Protein AF-A0A966IEK4-F1 (afdb_monomer_lite)

Structure (mmCIF, N/CA/C/O backbone):
data_AF-A0A966IEK4-F1
#
_entry.id   AF-A0A966IEK4-F1
#
loop_
_atom_site.group_PDB
_atom_site.id
_atom_site.type_symbol
_atom_site.label_atom_id
_atom_site.label_alt_id
_atom_site.label_comp_id
_atom_site.label_asym_id
_atom_site.label_entity_id
_atom_site.label_seq_id
_atom_site.pdbx_PDB_ins_code
_atom_site.Cartn_x
_atom_site.Cartn_y
_atom_site.Cartn_z
_atom_site.occupancy
_atom_site.B_iso_or_equiv
_atom_site.auth_seq_id
_atom_site.auth_comp_id
_atom_site.auth_asym_id
_atom_site.auth_atom_id
_atom_site.pdbx_PDB_model_num
ATOM 1 N N . MET A 1 1 ? -14.928 -9.302 2.939 1.00 66.69 1 M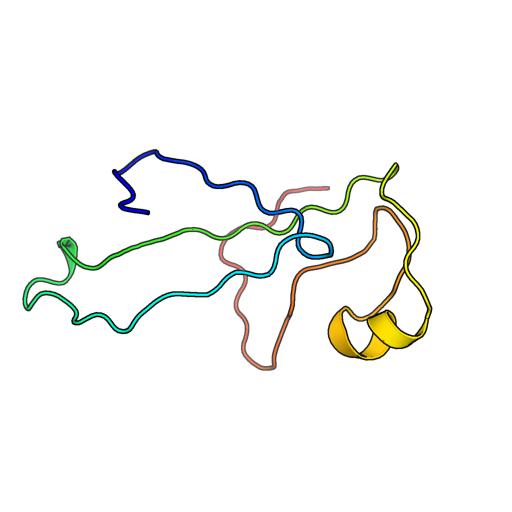ET A N 1
ATOM 2 C CA . MET A 1 1 ? -13.946 -10.017 3.779 1.00 66.69 1 MET A CA 1
ATOM 3 C C . MET A 1 1 ? -14.016 -9.420 5.172 1.00 66.69 1 MET A C 1
ATOM 5 O O . MET A 1 1 ? -13.971 -8.196 5.272 1.00 66.69 1 MET A O 1
ATOM 9 N N . ALA A 1 2 ? -14.207 -10.253 6.193 1.00 83.44 2 ALA A N 1
ATOM 10 C CA . ALA A 1 2 ? -14.091 -9.839 7.588 1.00 83.44 2 ALA A CA 1
ATOM 11 C C . ALA A 1 2 ? -12.627 -10.035 8.001 1.00 83.44 2 ALA A C 1
ATOM 13 O O . ALA A 1 2 ? -12.085 -11.102 7.748 1.00 83.44 2 ALA A O 1
ATOM 14 N N . PHE A 1 3 ? -11.993 -8.985 8.518 1.00 89.50 3 PHE A N 1
ATOM 15 C CA . PHE A 1 3 ? -10.628 -9.039 9.040 1.00 89.50 3 PHE A CA 1
ATOM 16 C C . PHE A 1 3 ? -10.681 -9.297 10.539 1.00 89.50 3 PHE A C 1
ATOM 18 O O . PHE A 1 3 ? -11.466 -8.639 11.229 1.00 89.50 3 PHE A O 1
ATOM 25 N N . GLU A 1 4 ? -9.800 -10.155 11.029 1.00 91.94 4 GLU A N 1
ATOM 26 C CA . GLU A 1 4 ? -9.491 -10.284 12.448 1.00 91.94 4 GLU A CA 1
ATOM 27 C C . GLU A 1 4 ? -8.160 -9.584 12.780 1.00 91.94 4 GLU A C 1
ATOM 29 O O . GLU A 1 4 ? -7.326 -9.357 11.893 1.00 91.94 4 GLU A O 1
ATOM 34 N N . PRO A 1 5 ? -7.935 -9.171 14.043 1.00 92.56 5 PRO A N 1
ATOM 35 C CA . PRO A 1 5 ? -6.649 -8.615 14.448 1.00 92.56 5 PRO A CA 1
ATOM 36 C C . PRO A 1 5 ? -5.492 -9.573 14.127 1.00 92.56 5 PRO A C 1
ATOM 38 O O . PRO A 1 5 ? -5.463 -10.703 14.602 1.00 92.56 5 PRO A O 1
ATOM 41 N N . GLY A 1 6 ? -4.523 -9.095 13.342 1.00 93.19 6 GLY A N 1
ATOM 42 C CA . GLY A 1 6 ? -3.371 -9.882 12.884 1.00 93.19 6 GLY A CA 1
ATOM 43 C C . GLY A 1 6 ? -3.467 -10.360 11.434 1.00 93.19 6 GLY A C 1
ATOM 44 O O . GLY A 1 6 ? -2.439 -10.710 10.854 1.00 93.19 6 GLY A O 1
ATOM 45 N N . ASP A 1 7 ? -4.650 -10.303 10.818 1.00 95.94 7 ASP A N 1
ATOM 46 C CA . ASP A 1 7 ? -4.814 -10.669 9.413 1.00 95.94 7 ASP A CA 1
ATOM 47 C C . ASP A 1 7 ? -4.082 -9.711 8.467 1.00 95.94 7 ASP A C 1
ATOM 49 O O . ASP A 1 7 ? -4.068 -8.488 8.642 1.00 95.94 7 ASP A O 1
ATOM 53 N N . ILE A 1 8 ? -3.538 -10.280 7.389 1.00 95.19 8 ILE A N 1
ATOM 54 C CA . ILE A 1 8 ? -2.860 -9.542 6.323 1.00 95.19 8 ILE A CA 1
ATOM 55 C C . ILE A 1 8 ? -3.582 -9.787 5.003 1.00 95.19 8 ILE A C 1
ATOM 57 O O . ILE A 1 8 ? -3.784 -10.923 4.579 1.00 95.19 8 ILE A O 1
ATOM 61 N N . GLN A 1 9 ? -3.903 -8.701 4.302 1.00 94.38 9 GLN A N 1
ATOM 62 C CA . GLN A 1 9 ? -4.373 -8.755 2.924 1.00 94.38 9 GLN A CA 1
ATOM 63 C C . GLN A 1 9 ? -3.306 -8.197 1.986 1.00 94.38 9 GLN A C 1
ATOM 65 O O . GLN A 1 9 ? -2.898 -7.042 2.098 1.00 94.38 9 GLN A O 1
ATOM 70 N N . LEU A 1 10 ? -2.903 -9.019 1.020 1.00 93.50 10 LEU A N 1
ATOM 71 C CA . LEU A 1 10 ? -2.008 -8.628 -0.061 1.00 93.50 10 LEU A CA 1
ATOM 72 C C . LEU A 1 10 ? -2.826 -8.370 -1.326 1.00 93.50 10 LEU A C 1
ATOM 74 O O . LEU A 1 10 ? -3.580 -9.231 -1.778 1.00 93.50 10 LEU A O 1
ATOM 78 N N . LEU A 1 11 ? -2.672 -7.179 -1.904 1.00 92.62 11 LEU A N 1
ATOM 79 C CA . LEU A 1 11 ? -3.378 -6.770 -3.116 1.00 92.62 11 LEU A CA 1
ATOM 80 C C . LEU A 1 11 ? -2.381 -6.415 -4.212 1.00 92.62 11 LEU A 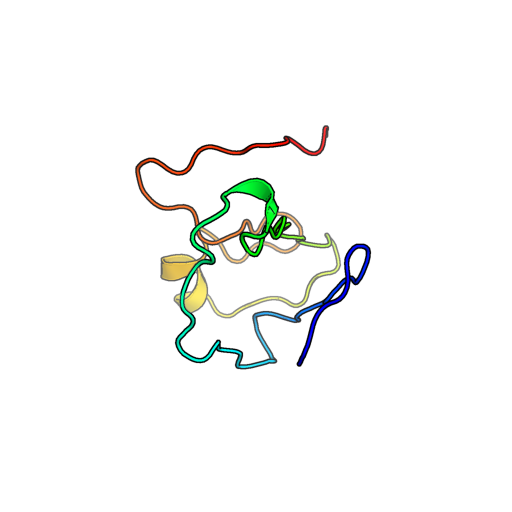C 1
ATOM 82 O O . LEU A 1 11 ? -1.560 -5.510 -4.058 1.00 92.62 11 LEU A O 1
ATOM 86 N N . HIS A 1 12 ? -2.501 -7.070 -5.367 1.00 91.31 12 HIS A N 1
ATOM 87 C CA . HIS A 1 12 ? -1.806 -6.618 -6.563 1.00 91.31 12 HIS A CA 1
ATOM 88 C C . HIS A 1 12 ? -2.573 -5.450 -7.185 1.00 91.31 12 HIS A C 1
ATOM 90 O O . HIS A 1 12 ? -3.481 -5.633 -8.000 1.00 91.31 12 HIS A O 1
ATOM 96 N N . ASN A 1 13 ? -2.174 -4.232 -6.830 1.00 90.50 13 ASN A N 1
ATOM 97 C CA . ASN A 1 13 ? -2.940 -3.024 -7.126 1.00 90.50 13 ASN A CA 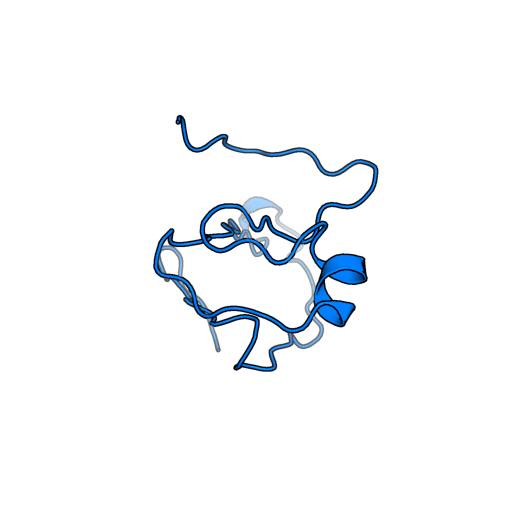1
ATOM 98 C C . ASN A 1 13 ? -3.199 -2.761 -8.631 1.00 90.50 13 ASN A C 1
ATOM 100 O O . ASN A 1 13 ? -4.153 -2.081 -8.988 1.00 90.50 13 ASN A O 1
ATOM 104 N N . HIS A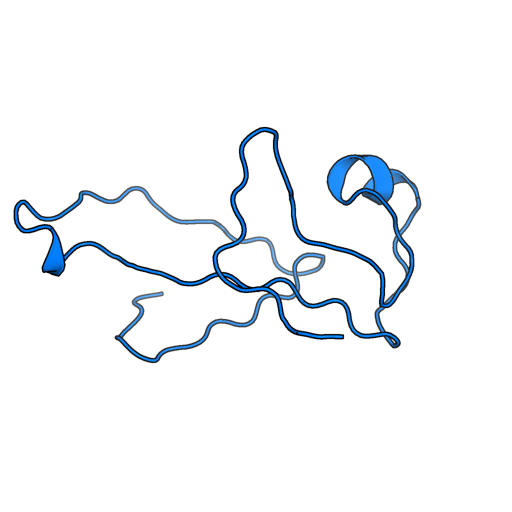 1 14 ? -2.393 -3.336 -9.530 1.00 87.69 14 HIS A N 1
ATOM 105 C CA . HIS A 1 14 ? -2.573 -3.204 -10.987 1.00 87.69 14 HIS A CA 1
ATOM 106 C C . HIS A 1 14 ? -3.370 -4.344 -11.645 1.00 87.69 14 HIS A C 1
ATOM 108 O O . HIS A 1 14 ? -3.454 -4.394 -12.868 1.00 87.69 14 HIS A O 1
ATOM 114 N N . GLN A 1 15 ? -3.876 -5.309 -10.874 1.00 90.50 15 GLN A N 1
ATOM 115 C CA . GLN A 1 15 ? -4.606 -6.478 -11.399 1.00 90.50 15 GLN A CA 1
ATOM 116 C C . GLN A 1 15 ? -5.914 -6.739 -10.645 1.00 90.50 15 GLN A C 1
ATOM 118 O O . GLN A 1 15 ? -6.832 -7.318 -11.212 1.00 90.50 15 GLN A O 1
ATOM 123 N N . ILE A 1 16 ? -6.011 -6.303 -9.385 1.00 92.94 16 ILE A N 1
ATOM 124 C CA . ILE A 1 16 ? -7.174 -6.541 -8.531 1.00 92.94 16 ILE A CA 1
ATOM 125 C C . ILE A 1 16 ? -7.899 -5.221 -8.282 1.00 92.94 16 ILE A C 1
ATOM 127 O O . ILE A 1 16 ? -7.402 -4.349 -7.561 1.00 92.94 16 ILE A O 1
ATOM 131 N N . LEU A 1 17 ? -9.106 -5.101 -8.837 1.00 93.56 17 LEU A N 1
ATOM 132 C CA . LEU A 1 17 ? -10.047 -4.073 -8.411 1.00 93.56 17 LEU A CA 1
ATOM 133 C C . LEU A 1 17 ? -10.567 -4.432 -7.018 1.00 93.56 17 LEU A C 1
ATOM 135 O O . LEU A 1 17 ? -11.016 -5.551 -6.782 1.00 93.56 17 LEU A O 1
ATOM 139 N N . HIS A 1 18 ? -10.504 -3.480 -6.097 1.00 92.81 18 HIS A N 1
ATOM 140 C CA . HIS A 1 18 ? -10.939 -3.667 -4.722 1.00 92.81 18 HIS A CA 1
ATOM 141 C C . HIS A 1 18 ? -11.641 -2.409 -4.214 1.00 92.81 18 HIS A C 1
ATOM 143 O O . HIS A 1 18 ? -11.351 -1.290 -4.639 1.00 92.81 18 HIS A O 1
ATOM 149 N N . SER A 1 19 ? -12.577 -2.610 -3.295 1.00 92.75 19 SER A N 1
ATOM 150 C CA . SER A 1 19 ? -13.350 -1.563 -2.637 1.00 92.75 19 SER A CA 1
ATOM 151 C C . SER A 1 19 ? -13.758 -2.037 -1.242 1.00 92.75 19 SER A C 1
ATOM 153 O O . SER A 1 19 ? -13.457 -3.159 -0.824 1.00 92.75 19 SER A O 1
ATOM 155 N N . ARG A 1 20 ? -14.431 -1.163 -0.500 1.00 91.44 20 ARG A N 1
ATOM 156 C CA . ARG A 1 20 ? -15.023 -1.469 0.799 1.00 91.44 20 ARG A CA 1
ATOM 157 C C . ARG A 1 20 ? -16.435 -0.891 0.814 1.00 91.44 20 ARG A C 1
ATOM 159 O O . ARG A 1 20 ? -16.623 0.216 0.322 1.00 91.44 20 ARG A O 1
ATOM 166 N N . ASN A 1 21 ? -17.379 -1.612 1.413 1.00 91.06 21 ASN A N 1
ATOM 167 C CA . ASN A 1 21 ? -18.711 -1.087 1.714 1.00 91.06 21 ASN A CA 1
ATOM 168 C C . ASN A 1 21 ? -18.646 -0.009 2.805 1.00 91.06 21 ASN A C 1
ATOM 170 O O . ASN A 1 21 ? -17.618 0.161 3.473 1.00 91.06 21 ASN A O 1
ATOM 174 N N . ASP A 1 22 ? -19.748 0.700 3.000 1.00 93.62 22 ASP A N 1
ATOM 175 C CA . ASP A 1 22 ? -19.896 1.623 4.119 1.00 93.62 22 ASP A CA 1
ATOM 176 C C . ASP A 1 22 ? -19.832 0.888 5.462 1.00 93.62 22 ASP A C 1
ATOM 178 O O . ASP A 1 22 ? -20.085 -0.316 5.558 1.00 93.62 22 ASP A O 1
ATOM 182 N N . PHE A 1 23 ? -19.404 1.612 6.491 1.00 91.38 23 PHE A N 1
ATOM 183 C CA . PHE A 1 23 ? -19.287 1.101 7.850 1.00 91.38 23 PHE A CA 1
ATOM 184 C C .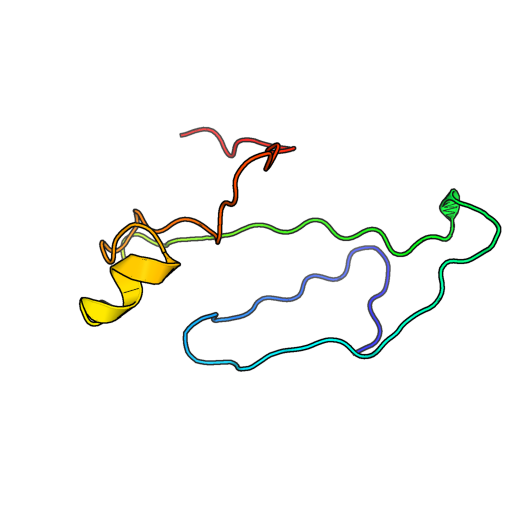 PHE A 1 23 ? -19.506 2.241 8.840 1.00 91.38 23 PHE A C 1
ATOM 186 O O . PHE A 1 23 ? -19.206 3.398 8.539 1.00 91.38 23 PHE A O 1
ATOM 193 N N . GLU A 1 24 ? -19.977 1.889 10.027 1.00 93.81 24 GLU A N 1
ATOM 194 C CA . GLU A 1 24 ? -20.098 2.801 11.156 1.00 93.81 24 GLU A CA 1
ATOM 195 C C . GLU A 1 24 ? -19.017 2.473 12.182 1.00 93.81 24 GLU A C 1
ATOM 197 O O . GLU A 1 24 ? -18.651 1.311 12.387 1.00 93.81 24 GLU A O 1
ATOM 202 N N . ASN A 1 25 ? -18.477 3.513 12.809 1.00 94.75 25 ASN A N 1
ATOM 203 C CA . ASN A 1 25 ? -17.583 3.331 13.939 1.00 94.75 25 ASN A CA 1
ATOM 204 C C . ASN A 1 25 ? -18.395 2.979 15.184 1.00 94.75 25 ASN A C 1
ATOM 206 O O . ASN A 1 25 ? -19.493 3.491 15.391 1.00 94.75 25 ASN A O 1
ATOM 210 N N . TRP A 1 26 ? -17.809 2.152 16.043 1.00 93.88 26 TRP A N 1
ATOM 211 C CA . TRP A 1 26 ? -18.347 1.928 17.378 1.00 93.88 26 TRP A CA 1
ATOM 212 C C . TRP A 1 26 ? -18.309 3.224 18.203 1.00 93.88 26 TRP A C 1
ATOM 214 O O . TRP A 1 26 ? -17.435 4.065 17.971 1.00 93.88 26 TRP A O 1
ATOM 224 N N . PRO A 1 27 ? -19.209 3.399 19.187 1.00 96.81 27 PRO A N 1
ATOM 225 C CA . PRO A 1 27 ? -19.103 4.502 20.139 1.00 96.81 27 PRO A CA 1
ATOM 226 C C . PRO A 1 27 ? -17.760 4.497 20.879 1.00 96.81 27 PRO A C 1
ATOM 228 O O . PRO A 1 27 ? -17.191 5.558 21.128 1.00 96.81 27 PRO A O 1
ATOM 231 N N . GLU A 1 28 ? -17.234 3.309 21.182 1.00 97.62 28 GLU A N 1
ATOM 232 C CA . GLU A 1 28 ? -15.959 3.130 21.870 1.00 97.62 28 GLU A CA 1
ATOM 233 C C . GLU A 1 28 ? -14.766 3.173 20.883 1.00 97.62 28 GLU A C 1
ATOM 235 O O . GLU A 1 28 ? -14.678 2.313 19.995 1.00 97.62 28 GLU A O 1
ATOM 240 N N . PRO A 1 29 ? -13.831 4.142 21.002 1.00 94.50 29 PRO A N 1
ATOM 241 C CA . PRO A 1 29 ? -12.706 4.314 20.072 1.00 94.50 29 PRO A CA 1
ATOM 242 C C . PRO A 1 29 ? -11.798 3.093 19.914 1.00 94.50 29 PRO A C 1
ATOM 244 O O . PRO A 1 29 ? -11.318 2.804 18.819 1.00 94.50 29 PRO A O 1
ATOM 247 N N . GLU A 1 30 ? -11.575 2.342 20.986 1.00 93.31 30 GLU A N 1
ATOM 248 C CA . GLU A 1 30 ? -10.735 1.144 21.009 1.00 93.31 30 GLU A CA 1
ATOM 249 C C . GLU A 1 30 ? -11.299 -0.010 20.171 1.00 93.31 30 GLU A C 1
ATOM 251 O O . GLU A 1 30 ? -10.578 -0.949 19.835 1.00 93.31 30 GLU A O 1
ATOM 256 N N . ARG A 1 31 ? -12.581 0.068 19.799 1.00 91.56 31 ARG A N 1
ATOM 257 C CA . ARG A 1 31 ? -13.251 -0.910 18.935 1.00 91.56 31 ARG A CA 1
ATOM 258 C C . ARG A 1 31 ? -13.263 -0.482 17.473 1.00 91.56 31 ARG A C 1
ATOM 260 O O . ARG A 1 31 ? -13.749 -1.228 16.620 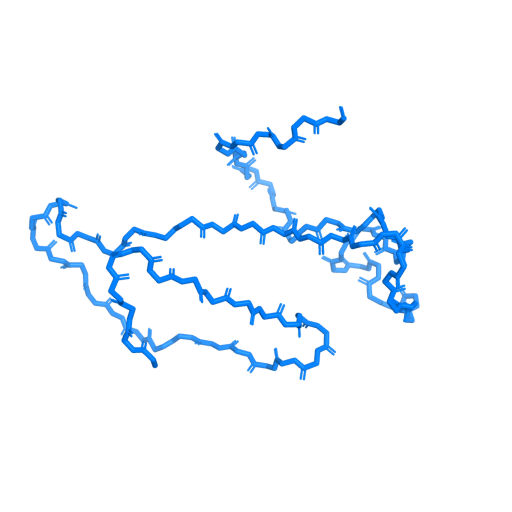1.00 91.56 31 ARG A O 1
ATOM 267 N N . HIS A 1 32 ? -12.769 0.717 17.157 1.00 93.25 32 HIS A N 1
ATOM 268 C CA . HIS A 1 32 ? -12.720 1.204 15.782 1.00 93.25 32 HIS A CA 1
ATOM 269 C C . HIS A 1 32 ? -11.844 0.291 14.932 1.00 93.25 32 HIS A C 1
ATOM 271 O O . HIS A 1 32 ? -10.801 -0.205 15.356 1.00 93.25 32 HIS A O 1
ATOM 277 N N . ARG A 1 33 ? -12.258 0.093 13.680 1.00 92.56 33 ARG A N 1
ATOM 278 C CA . ARG A 1 33 ? -11.463 -0.666 12.718 1.00 92.56 33 ARG A CA 1
ATOM 279 C C . ARG A 1 33 ? -10.167 0.091 12.430 1.00 92.56 33 ARG A C 1
ATOM 281 O O . ARG A 1 33 ? -10.183 1.102 11.730 1.00 92.56 33 ARG A O 1
ATOM 288 N N . HIS A 1 34 ? -9.049 -0.444 12.905 1.00 91.00 34 HIS A N 1
ATOM 289 C CA . HIS A 1 34 ? -7.725 0.125 12.693 1.00 91.00 34 HIS A CA 1
ATOM 290 C C . HIS A 1 34 ? -6.896 -0.777 11.775 1.00 91.00 34 HIS A C 1
ATOM 292 O O . HIS A 1 34 ? -6.574 -1.905 12.133 1.00 91.00 34 HIS A O 1
ATOM 298 N N . LEU A 1 35 ? -6.570 -0.291 10.573 1.00 91.88 35 LEU A N 1
ATOM 299 C CA . LEU A 1 35 ? -5.723 -1.006 9.619 1.00 91.88 35 LEU A CA 1
ATOM 300 C C . LEU A 1 35 ? -4.466 -0.207 9.307 1.00 91.88 35 LEU A C 1
ATOM 302 O O . LEU A 1 35 ? -4.534 0.991 9.028 1.00 91.88 35 LEU A O 1
ATOM 306 N N . LEU A 1 36 ? -3.343 -0.913 9.251 1.00 90.75 36 LEU A N 1
ATOM 307 C CA . LEU A 1 36 ? -2.100 -0.400 8.699 1.00 90.75 36 LEU A CA 1
ATOM 308 C C . LEU A 1 36 ? -2.045 -0.726 7.206 1.00 90.75 36 LEU A C 1
ATOM 310 O O . LEU A 1 36 ? -2.449 -1.807 6.776 1.00 90.75 36 LEU A O 1
ATOM 314 N N . ARG A 1 37 ? -1.553 0.220 6.404 1.00 90.12 37 ARG A N 1
ATOM 315 C CA . ARG A 1 37 ? -1.402 0.043 4.958 1.00 90.12 37 ARG A CA 1
ATOM 316 C C . ARG A 1 37 ? 0.038 0.283 4.552 1.00 90.12 37 ARG A C 1
ATOM 318 O O . ARG A 1 37 ? 0.572 1.362 4.786 1.00 90.12 37 ARG A O 1
ATOM 325 N N . LEU A 1 38 ? 0.603 -0.706 3.870 1.00 89.38 38 LEU A N 1
ATOM 326 C CA . LEU A 1 38 ? 1.930 -0.652 3.282 1.00 89.38 38 LEU A CA 1
ATOM 327 C C . LEU A 1 38 ? 1.836 -0.777 1.758 1.00 89.38 38 LEU A C 1
ATOM 329 O O . LEU A 1 38 ? 1.075 -1.593 1.239 1.00 89.38 38 LEU A O 1
ATOM 333 N N . TRP A 1 39 ? 2.629 0.027 1.055 1.00 88.88 39 TRP A N 1
ATOM 334 C CA . TRP A 1 39 ? 2.825 -0.069 -0.388 1.00 88.88 39 TRP A CA 1
ATOM 335 C C . TRP A 1 39 ? 4.206 -0.647 -0.664 1.00 88.88 39 TRP A C 1
ATOM 337 O O . TRP A 1 39 ? 5.185 -0.197 -0.077 1.00 88.88 39 TRP A O 1
ATOM 347 N N . ILE A 1 40 ? 4.276 -1.647 -1.540 1.00 88.25 40 ILE A N 1
ATOM 348 C CA . ILE A 1 40 ? 5.519 -2.353 -1.856 1.00 88.25 40 ILE A CA 1
ATOM 349 C C . ILE A 1 40 ? 5.735 -2.310 -3.366 1.00 88.25 40 ILE A C 1
ATOM 351 O O . ILE A 1 40 ? 4.876 -2.742 -4.141 1.00 88.25 40 ILE A O 1
ATOM 355 N N . ALA A 1 41 ? 6.910 -1.839 -3.775 1.00 89.06 41 ALA A N 1
ATOM 356 C CA . ALA A 1 41 ? 7.402 -1.945 -5.137 1.00 89.06 41 ALA A CA 1
ATOM 357 C C . ALA A 1 41 ? 8.630 -2.849 -5.173 1.00 89.06 41 ALA A C 1
ATOM 359 O O . ALA A 1 41 ? 9.719 -2.415 -4.815 1.00 89.06 41 ALA A O 1
ATOM 360 N N . PRO A 1 42 ? 8.491 -4.111 -5.607 1.00 89.19 42 PRO A N 1
ATOM 361 C CA . PRO A 1 42 ? 9.658 -4.957 -5.788 1.00 89.19 42 PRO A CA 1
ATOM 362 C C . PRO A 1 42 ? 10.508 -4.445 -6.968 1.00 89.19 42 PRO A C 1
ATOM 364 O O . PRO A 1 42 ? 9.928 -4.049 -7.988 1.00 89.19 42 PRO A O 1
ATOM 367 N N . PRO A 1 43 ? 11.853 -4.513 -6.887 1.00 90.88 43 PRO A N 1
ATOM 368 C CA . PRO A 1 43 ? 12.750 -4.192 -8.006 1.00 90.88 43 PRO A CA 1
ATOM 369 C C . PRO A 1 43 ? 12.453 -5.010 -9.269 1.00 90.88 43 PRO A C 1
ATOM 371 O O . PRO A 1 43 ? 12.557 -4.512 -10.383 1.00 90.88 43 PRO A O 1
ATOM 374 N N . SER A 1 44 ? 11.998 -6.253 -9.097 1.00 90.81 44 SER A N 1
ATOM 375 C CA . SER A 1 44 ? 11.559 -7.158 -10.168 1.00 90.81 44 SER A CA 1
ATOM 376 C C . SER A 1 44 ? 10.087 -6.974 -10.575 1.00 90.81 44 SER A C 1
ATOM 378 O O . SER A 1 44 ? 9.475 -7.863 -11.168 1.00 90.81 44 SER A O 1
ATOM 380 N N . GLY A 1 45 ? 9.473 -5.839 -10.230 1.00 87.62 45 GLY A N 1
ATOM 381 C CA . GLY A 1 45 ? 8.074 -5.557 -10.530 1.00 87.62 45 GLY A CA 1
ATOM 382 C C . GLY A 1 45 ? 7.783 -5.449 -12.031 1.00 87.62 45 GLY A C 1
ATOM 383 O O . GLY A 1 45 ? 8.590 -4.956 -12.810 1.00 87.62 45 GLY A O 1
ATOM 384 N N . ARG A 1 46 ? 6.571 -5.852 -12.439 1.00 88.81 46 ARG A N 1
ATOM 385 C CA . ARG A 1 46 ? 6.088 -5.699 -13.824 1.00 88.81 46 ARG A CA 1
ATOM 386 C C . ARG A 1 46 ? 6.162 -4.227 -14.284 1.00 88.81 46 ARG A C 1
ATOM 388 O O . ARG A 1 46 ? 5.675 -3.378 -13.527 1.00 88.81 46 ARG A O 1
ATOM 395 N N . PRO A 1 47 ? 6.652 -3.925 -15.503 1.00 91.19 47 PRO A N 1
ATOM 396 C CA . PRO A 1 47 ? 6.595 -2.577 -16.066 1.00 91.19 47 PRO A CA 1
ATOM 397 C C . PRO A 1 47 ? 5.145 -2.124 -16.278 1.00 91.19 47 PRO A C 1
ATOM 399 O O . PRO A 1 47 ? 4.265 -2.934 -16.589 1.00 91.19 47 PRO A O 1
ATOM 402 N N . LEU A 1 48 ? 4.892 -0.829 -16.103 1.00 91.38 48 LEU A N 1
ATOM 403 C CA . LEU A 1 48 ? 3.579 -0.226 -16.325 1.00 91.38 48 LEU A CA 1
ATOM 404 C C . LEU A 1 48 ? 3.634 0.733 -17.517 1.00 91.38 48 LEU A C 1
ATOM 406 O O . LEU A 1 48 ? 4.658 1.380 -17.710 1.00 91.38 48 LEU A O 1
ATOM 410 N N . PRO A 1 49 ? 2.543 0.858 -18.288 1.00 93.25 49 PRO A N 1
ATOM 411 C CA . PRO A 1 49 ? 2.413 1.914 -19.287 1.00 93.25 49 PRO A CA 1
ATOM 412 C C . PRO A 1 49 ? 2.533 3.321 -18.682 1.00 93.25 49 PRO A C 1
ATOM 414 O O . PRO A 1 49 ? 2.014 3.566 -17.592 1.00 93.25 49 PRO A O 1
ATOM 417 N N . ASP A 1 50 ? 3.102 4.265 -19.432 1.00 93.19 50 ASP A N 1
ATOM 418 C CA . ASP A 1 50 ? 3.403 5.629 -18.961 1.00 93.19 50 ASP A CA 1
ATOM 419 C C . ASP A 1 50 ? 2.201 6.388 -18.388 1.00 93.19 50 ASP A C 1
ATOM 421 O O . ASP A 1 50 ? 2.350 7.183 -17.462 1.00 93.19 50 ASP A O 1
ATOM 425 N N . TYR A 1 51 ? 0.981 6.118 -18.868 1.00 92.31 51 TYR A N 1
ATOM 426 C CA . TYR A 1 51 ? -0.221 6.802 -18.377 1.00 92.31 51 TYR A CA 1
ATOM 427 C C . TYR A 1 51 ? -0.464 6.590 -16.871 1.00 92.31 51 TYR A C 1
ATOM 429 O O . TYR A 1 51 ? -1.105 7.420 -16.218 1.00 92.31 51 TYR A O 1
ATOM 437 N N . PHE A 1 52 ? 0.073 5.509 -16.293 1.00 90.44 52 PHE A N 1
ATOM 438 C CA . PHE A 1 52 ? 0.007 5.255 -14.857 1.00 90.44 52 PHE A CA 1
ATOM 439 C C . PHE A 1 52 ? 0.825 6.261 -14.033 1.00 90.44 52 PHE A C 1
ATOM 441 O O . PHE A 1 52 ? 0.472 6.491 -12.874 1.00 90.44 52 PHE A O 1
ATOM 448 N N . ALA A 1 53 ? 1.847 6.912 -14.602 1.00 89.75 53 ALA A N 1
ATOM 449 C CA . ALA A 1 53 ? 2.692 7.867 -13.878 1.00 89.75 53 ALA A CA 1
ATOM 450 C C . ALA A 1 53 ? 1.881 9.009 -13.248 1.00 89.75 53 ALA A C 1
ATOM 452 O O . ALA A 1 53 ? 2.156 9.411 -12.124 1.00 89.75 53 ALA A O 1
ATOM 453 N N . SER A 1 54 ? 0.813 9.464 -13.911 1.00 88.38 54 SER A N 1
ATOM 454 C CA . SER A 1 54 ? -0.077 10.511 -13.382 1.00 88.38 54 SER A CA 1
ATOM 455 C C . SER A 1 54 ? -0.694 10.173 -12.017 1.00 88.38 54 SER A C 1
ATOM 457 O O . SER A 1 54 ? -0.954 11.069 -11.218 1.00 88.38 54 SER A O 1
ATOM 459 N N . ARG A 1 55 ? -0.921 8.883 -11.739 1.00 85.31 55 ARG A N 1
ATOM 460 C CA . ARG A 1 55 ? -1.527 8.400 -10.492 1.00 85.31 55 ARG A CA 1
ATOM 461 C C . ARG A 1 55 ? -0.495 7.940 -9.461 1.00 85.31 55 ARG A C 1
ATOM 463 O O . ARG A 1 55 ? -0.785 7.999 -8.270 1.00 85.31 55 ARG A O 1
ATOM 470 N N . TRP A 1 56 ? 0.662 7.457 -9.914 1.00 85.88 56 TRP A N 1
ATOM 471 C CA . TRP A 1 56 ? 1.677 6.800 -9.075 1.00 85.88 56 TRP A CA 1
ATOM 472 C C . TRP A 1 56 ? 2.974 7.601 -8.905 1.00 85.88 56 TRP A C 1
ATOM 474 O O . TRP A 1 56 ? 3.857 7.174 -8.168 1.00 85.88 56 TRP A O 1
ATOM 484 N N . GLY A 1 57 ? 3.113 8.746 -9.576 1.00 86.62 57 GLY A N 1
ATOM 485 C CA . GLY A 1 57 ? 4.325 9.571 -9.593 1.00 86.62 57 GLY A CA 1
ATOM 486 C C . GLY A 1 57 ? 5.339 9.130 -10.652 1.00 86.62 57 GLY A C 1
ATOM 487 O O . GLY A 1 57 ? 5.845 9.966 -11.395 1.00 86.62 57 GLY A O 1
ATOM 488 N N . ASN A 1 58 ? 5.592 7.825 -10.780 1.00 88.50 58 ASN A N 1
ATOM 489 C CA . ASN A 1 58 ? 6.400 7.240 -11.854 1.00 88.50 58 ASN A CA 1
ATOM 490 C C . ASN A 1 58 ? 5.947 5.795 -12.173 1.00 88.50 58 ASN A C 1
ATOM 492 O O . ASN A 1 58 ? 5.007 5.275 -11.567 1.00 88.50 58 ASN A O 1
ATOM 496 N N . VAL A 1 59 ? 6.603 5.156 -13.148 1.00 91.81 59 VAL A N 1
ATOM 497 C CA . VAL A 1 59 ? 6.357 3.754 -13.544 1.00 91.81 59 VAL A CA 1
ATOM 498 C C . VAL A 1 59 ? 7.583 2.846 -13.388 1.00 91.81 59 VAL A C 1
ATOM 500 O O . VAL A 1 59 ? 7.559 1.695 -13.835 1.00 91.81 59 VAL A O 1
ATOM 503 N N . THR A 1 60 ? 8.638 3.334 -12.737 1.00 92.06 60 THR A N 1
ATOM 504 C CA . THR A 1 60 ? 9.906 2.620 -12.568 1.00 92.06 60 THR A CA 1
ATOM 505 C C . THR A 1 60 ? 9.714 1.424 -11.623 1.00 92.06 60 THR A C 1
ATOM 507 O O . THR A 1 60 ? 9.238 1.591 -10.497 1.00 92.06 60 THR A O 1
ATOM 510 N N . PRO A 1 61 ? 10.050 0.186 -12.037 1.00 91.31 61 PRO A N 1
ATOM 511 C CA . PRO A 1 61 ? 10.059 -0.962 -11.131 1.00 91.31 61 PRO A CA 1
ATOM 512 C C . PRO A 1 61 ? 10.962 -0.717 -9.916 1.00 91.31 61 PRO A C 1
ATOM 514 O O . PRO A 1 61 ? 12.029 -0.131 -10.043 1.00 91.31 61 PRO A O 1
ATOM 517 N N . GLY A 1 62 ? 10.536 -1.152 -8.731 1.00 89.19 62 GLY A N 1
ATOM 518 C CA . GLY A 1 62 ? 11.253 -0.888 -7.476 1.00 89.19 62 GLY A CA 1
ATOM 519 C C . GLY A 1 62 ? 11.065 0.515 -6.897 1.00 89.19 62 GLY A C 1
ATOM 520 O O . GLY A 1 62 ? 11.163 0.680 -5.690 1.00 89.19 62 GLY A O 1
ATOM 521 N N . ASP A 1 63 ? 10.720 1.495 -7.726 1.00 87.31 63 ASP A N 1
ATOM 522 C CA . ASP A 1 63 ? 10.640 2.905 -7.340 1.00 87.31 63 ASP A CA 1
ATOM 523 C C . ASP A 1 63 ? 9.228 3.465 -7.548 1.00 87.31 63 ASP A C 1
ATOM 525 O O . ASP A 1 63 ? 9.038 4.598 -7.949 1.00 87.31 63 ASP A O 1
ATOM 529 N N . ARG A 1 64 ? 8.191 2.666 -7.284 1.00 83.25 64 ARG A N 1
ATOM 530 C CA . ARG A 1 64 ? 6.798 3.137 -7.337 1.00 83.25 64 ARG A CA 1
ATOM 531 C C . ARG A 1 64 ? 6.172 3.119 -5.949 1.00 83.25 64 ARG A C 1
ATOM 533 O O . ARG A 1 64 ? 6.102 2.085 -5.292 1.00 83.25 64 ARG A O 1
ATOM 540 N N . GLY A 1 65 ? 5.727 4.279 -5.488 1.00 76.56 65 GLY A N 1
ATOM 541 C CA . GLY A 1 65 ? 5.128 4.428 -4.167 1.00 76.56 65 GLY A CA 1
ATOM 542 C C . GLY A 1 65 ? 3.654 4.029 -4.117 1.00 76.56 65 GLY A C 1
ATOM 543 O O . GLY A 1 65 ? 3.069 3.513 -5.069 1.00 76.56 65 GLY A O 1
ATOM 544 N N . GLY A 1 66 ? 3.035 4.315 -2.976 1.00 81.31 66 GLY A N 1
ATOM 545 C CA . GLY A 1 66 ? 1.584 4.380 -2.876 1.00 81.31 66 GLY A CA 1
ATOM 546 C C . GLY A 1 66 ? 1.003 5.660 -3.464 1.00 81.31 66 GLY A C 1
ATOM 547 O O . GLY A 1 66 ? 1.722 6.555 -3.897 1.00 81.31 66 GLY A O 1
ATOM 548 N N . ILE A 1 67 ? -0.322 5.785 -3.401 1.00 83.25 67 ILE A N 1
ATOM 549 C CA . ILE A 1 67 ? -0.986 7.066 -3.664 1.00 83.25 67 ILE A CA 1
ATOM 550 C C . ILE A 1 67 ? -0.732 7.987 -2.464 1.00 83.25 67 ILE A C 1
ATOM 552 O O . ILE A 1 67 ? -1.275 7.754 -1.381 1.00 83.25 67 ILE A O 1
ATOM 556 N N . ILE A 1 68 ? 0.086 9.020 -2.669 1.00 82.62 68 ILE A N 1
ATOM 557 C CA . ILE A 1 68 ? 0.385 10.069 -1.690 1.00 82.62 68 ILE A CA 1
ATOM 558 C C . ILE A 1 68 ? -0.346 11.342 -2.111 1.00 82.62 68 ILE A C 1
ATOM 560 O O . ILE A 1 68 ? -0.194 11.817 -3.233 1.00 82.62 68 ILE A O 1
ATOM 564 N N . VAL A 1 69 ? -1.154 11.889 -1.207 1.00 83.88 69 VAL A N 1
ATOM 565 C CA . VAL A 1 69 ? -1.892 13.146 -1.412 1.00 83.88 69 VAL A CA 1
ATOM 566 C C . VAL A 1 69 ? -1.368 14.238 -0.476 1.00 83.88 69 VAL A C 1
ATOM 568 O O . VAL A 1 69 ? -0.752 13.904 0.546 1.00 83.88 69 VAL A O 1
ATOM 571 N N . PRO A 1 70 ? -1.615 15.532 -0.764 1.00 89.06 70 PRO A N 1
ATOM 572 C CA . PRO A 1 70 ? -1.253 16.613 0.148 1.00 89.06 70 PRO A CA 1
ATOM 573 C C . PRO A 1 70 ? -1.756 16.343 1.573 1.00 89.06 70 PRO A C 1
ATOM 575 O O . PRO A 1 70 ? -2.920 16.007 1.776 1.00 89.06 70 PRO A O 1
ATOM 578 N N . GLY A 1 71 ? -0.862 16.451 2.559 1.00 89.44 71 GLY A N 1
ATOM 579 C CA . GLY A 1 71 ? -1.170 16.185 3.970 1.00 89.44 71 GLY A CA 1
ATOM 580 C C . GLY A 1 71 ? -1.032 14.723 4.416 1.00 89.44 71 GLY A C 1
ATOM 581 O O . GLY A 1 71 ? -1.247 14.439 5.594 1.00 89.44 71 GLY A O 1
ATOM 582 N N . THR A 1 72 ? -0.641 13.799 3.529 1.00 86.06 72 THR A N 1
ATOM 583 C CA . THR A 1 72 ? -0.316 12.419 3.929 1.00 86.06 72 THR A CA 1
ATOM 584 C C . THR A 1 72 ? 0.844 12.426 4.924 1.00 86.06 72 THR A C 1
ATOM 586 O O . THR A 1 72 ? 1.923 12.925 4.616 1.00 86.06 72 THR A O 1
ATOM 589 N N . LYS A 1 73 ? 0.632 11.844 6.107 1.00 86.50 73 LYS A N 1
ATOM 590 C CA . LYS A 1 73 ? 1.677 11.607 7.110 1.00 86.50 73 LYS A CA 1
ATOM 591 C C . LYS A 1 73 ? 2.014 10.123 7.118 1.00 86.50 73 LYS A C 1
ATOM 593 O O . LYS A 1 73 ? 1.134 9.303 7.378 1.00 86.50 73 LYS A O 1
ATOM 598 N N . LEU A 1 74 ? 3.263 9.781 6.815 1.00 85.31 74 LEU A N 1
ATOM 599 C CA . LEU A 1 74 ? 3.739 8.405 6.924 1.00 85.31 74 LEU A CA 1
ATOM 600 C C . LEU A 1 74 ? 3.910 8.058 8.404 1.00 85.31 74 LEU A C 1
ATOM 602 O O . LEU A 1 74 ? 4.501 8.822 9.161 1.00 85.31 74 LEU A O 1
ATOM 606 N N . SER A 1 75 ? 3.344 6.928 8.822 1.00 81.12 75 SER A N 1
ATOM 607 C CA . SER A 1 75 ? 3.423 6.468 10.214 1.00 81.12 75 SER A CA 1
ATOM 608 C C . SER A 1 75 ? 4.688 5.659 10.496 1.00 81.12 75 SER A C 1
ATOM 610 O O . SER A 1 75 ? 5.116 5.588 11.641 1.00 81.12 75 SER A O 1
ATOM 612 N N . VAL A 1 76 ? 5.263 5.037 9.465 1.00 74.81 76 VAL A N 1
ATOM 613 C CA . VAL A 1 76 ? 6.477 4.220 9.538 1.00 74.81 76 VAL A CA 1
ATOM 614 C C . VAL A 1 76 ? 7.226 4.387 8.220 1.00 74.81 76 VAL A C 1
ATOM 616 O O . VAL A 1 76 ? 6.634 4.208 7.155 1.00 74.81 76 VAL A O 1
ATOM 619 N N . GLU A 1 77 ? 8.513 4.717 8.290 1.00 61.25 77 GLU A N 1
ATOM 620 C CA . GLU A 1 77 ? 9.426 4.577 7.157 1.00 61.25 77 GLU A CA 1
ATOM 621 C C . GLU A 1 77 ? 10.044 3.182 7.223 1.00 61.25 77 GLU A C 1
ATOM 623 O O . GLU A 1 77 ? 10.618 2.788 8.240 1.00 61.25 77 GLU A O 1
ATOM 628 N N . LEU A 1 78 ? 9.891 2.407 6.152 1.00 63.81 78 LEU A N 1
ATOM 629 C CA . LEU A 1 78 ? 10.704 1.212 5.990 1.00 63.81 78 LEU A CA 1
ATOM 630 C C . LEU A 1 78 ? 12.100 1.712 5.626 1.00 63.81 78 LEU A C 1
ATOM 632 O O . LEU A 1 78 ? 12.275 2.272 4.547 1.00 63.81 78 LEU A O 1
ATOM 636 N N . GLY A 1 79 ? 13.042 1.598 6.564 1.00 60.28 79 GLY A N 1
ATOM 637 C CA . GLY A 1 79 ? 14.428 2.002 6.344 1.00 60.28 79 GLY A CA 1
ATOM 638 C C . GLY A 1 79 ? 14.984 1.408 5.047 1.00 60.28 79 GLY A C 1
ATOM 639 O O . GLY A 1 79 ? 14.622 0.293 4.666 1.00 60.28 79 GLY A O 1
ATOM 640 N N . THR A 1 80 ? 15.818 2.195 4.372 1.00 45.22 80 THR A N 1
ATOM 641 C CA . THR A 1 80 ? 16.535 1.817 3.146 1.00 45.22 80 THR A CA 1
ATOM 642 C C . THR A 1 80 ? 17.617 0.787 3.409 1.00 45.22 80 THR A C 1
ATOM 644 O O . THR A 1 80 ? 18.346 0.984 4.411 1.00 45.22 80 THR A O 1
#

Foldseek 3Di:
DDDDPPDDDDDPPVPDDDDDDDDDADPDPVRGDDDDDADFFAQPDDFDPQVCCVQFVGRHGRPTGHRDDPPDDDPDDPDD

Secondary structure (DSSP, 8-state):
-PPPTT------TTT-----------SSGGGS----------TTPPP--GGGHHHHS---TT-------TT---S-----

Radius of gyration: 15.54 Å; chains: 1; bounding box: 37×27×41 Å

Sequence (80 aa):
MAFEPGDIQLLHNHQILHSRNDFENWPEPERHRHLLRLWIAPPSGRPLPDYFASRWGNVTPGDRGGIIVPGTKLSVELGT

pLDDT: mean 87.98, std 8.64, range [45.22, 97.62]